Protein AF-A0A5K0VQ83-F1 (afdb_monomer)

Secondary structure (DSSP, 8-state):
--SS-HHHHHHH-HHHHHHHHHHHHHHHHT--SS----TT-TTPPTT-

Nearest PDB structures (foldseek):
  3w5f-assembly2_B  TM=1.007E+00  e=4.538E-05  Solanum lycopersicum
  3w5g-assembly2_B  TM=1.010E+00  e=6.475E-05  Solanum lycopersicum
  6ik8-assembly1_B  TM=1.004E+00  e=1.881E-04  Solanum lycopersicum

pLDDT: mean 97.73, std 1.85, range [87.19, 98.69]

InterPro domains:
  IPR001944 Glycoside hydrolase, family 35 [PTHR23421] (1-47)
  IPR017853 Glycoside hydrolase superfamily [SSF51445] (1-46)

Structure (mmCIF, N/CA/C/O backbone):
data_AF-A0A5K0VQ83-F1
#
_entry.id   AF-A0A5K0VQ83-F1
#
loop_
_atom_site.group_PDB
_atom_site.id
_atom_site.type_symbol
_atom_site.label_atom_id
_atom_site.label_alt_id
_atom_site.label_comp_id
_atom_site.label_asym_id
_atom_site.label_entity_id
_atom_site.label_seq_id
_atom_site.pdbx_PDB_ins_code
_atom_site.Cartn_x
_atom_site.Cartn_y
_atom_site.Cartn_z
_atom_site.occupancy
_atom_site.B_iso_or_equiv
_atom_site.auth_seq_id
_atom_site.auth_comp_id
_atom_site.auth_asym_id
_atom_site.auth_atom_id
_atom_site.pdbx_PDB_model_num
ATOM 1 N N . ILE A 1 1 ? -2.778 6.866 4.319 1.00 96.12 1 ILE A N 1
ATOM 2 C CA . ILE A 1 1 ? -1.378 7.326 4.372 1.00 96.12 1 ILE A CA 1
ATOM 3 C C . ILE A 1 1 ? -0.866 7.436 2.942 1.00 96.12 1 ILE A C 1
ATOM 5 O O . ILE A 1 1 ? -1.476 6.818 2.082 1.00 96.12 1 ILE A O 1
ATOM 9 N N . GLU A 1 2 ? 0.178 8.229 2.686 1.00 97.75 2 GLU A N 1
ATOM 10 C CA . GLU A 1 2 ? 0.600 8.603 1.324 1.00 97.75 2 GLU A CA 1
ATOM 11 C C . GLU A 1 2 ? -0.497 9.286 0.489 1.00 97.75 2 GLU A C 1
ATOM 13 O O . GLU A 1 2 ? -1.654 9.394 0.910 1.00 97.75 2 GLU A O 1
ATOM 18 N N . ASN A 1 3 ? -0.124 9.813 -0.676 1.00 98.38 3 ASN A N 1
ATOM 19 C CA . ASN A 1 3 ? -1.075 10.404 -1.610 1.00 98.38 3 ASN A CA 1
ATOM 20 C C . ASN A 1 3 ? -0.702 10.078 -3.055 1.00 98.38 3 ASN A C 1
ATOM 22 O O . ASN A 1 3 ? 0.248 10.644 -3.583 1.00 98.38 3 ASN A O 1
ATOM 26 N N . GLU A 1 4 ? -1.521 9.243 -3.693 1.00 98.25 4 GLU A N 1
ATOM 27 C CA . GLU A 1 4 ? -1.403 8.883 -5.105 1.00 98.25 4 GLU A CA 1
ATOM 28 C C . GLU A 1 4 ? -0.050 8.285 -5.502 1.00 98.25 4 GLU A C 1
ATOM 30 O O . GLU A 1 4 ? 0.386 8.525 -6.611 1.00 98.25 4 GLU A O 1
ATOM 35 N N . TYR A 1 5 ? 0.594 7.504 -4.628 1.00 98.50 5 TYR A N 1
ATOM 36 C CA . TYR A 1 5 ? 1.954 6.997 -4.858 1.00 98.50 5 TYR A CA 1
ATOM 37 C C . TYR A 1 5 ? 2.044 5.795 -5.821 1.00 98.50 5 TYR A C 1
ATOM 39 O O . TYR A 1 5 ? 3.137 5.424 -6.239 1.00 98.50 5 TYR A O 1
ATOM 47 N N . GLY A 1 6 ? 0.925 5.170 -6.204 1.00 98.56 6 GLY A N 1
ATOM 48 C CA . GLY A 1 6 ? 0.938 3.990 -7.079 1.00 98.56 6 GLY A CA 1
ATOM 49 C C . GLY A 1 6 ? 1.644 4.189 -8.435 1.00 98.56 6 GLY A C 1
ATOM 50 O O . GLY A 1 6 ? 2.412 3.311 -8.837 1.00 98.56 6 GLY A O 1
ATOM 51 N N . PRO A 1 7 ? 1.450 5.313 -9.156 1.00 98.56 7 PRO A N 1
ATOM 52 C CA . PRO A 1 7 ? 2.209 5.619 -10.369 1.00 98.56 7 PRO A CA 1
ATOM 53 C C . PRO A 1 7 ? 3.718 5.750 -10.119 1.00 98.56 7 PRO A C 1
ATOM 55 O O . PRO A 1 7 ? 4.513 5.199 -10.879 1.00 98.56 7 PRO A O 1
ATOM 58 N N . GLU A 1 8 ? 4.127 6.419 -9.043 1.00 98.62 8 GLU A N 1
ATOM 59 C CA . GLU A 1 8 ? 5.534 6.576 -8.665 1.00 98.62 8 GLU A CA 1
ATOM 60 C C . GLU A 1 8 ? 6.154 5.234 -8.273 1.00 98.62 8 GLU A C 1
ATOM 62 O O . GLU A 1 8 ? 7.267 4.918 -8.692 1.00 98.62 8 GLU A O 1
ATOM 67 N N . GLU A 1 9 ? 5.435 4.405 -7.518 1.00 98.62 9 GLU A N 1
ATOM 68 C CA . GLU A 1 9 ? 5.852 3.042 -7.202 1.00 98.62 9 GLU A CA 1
ATOM 69 C C . GLU A 1 9 ? 6.087 2.216 -8.466 1.00 98.62 9 GLU A C 1
ATOM 71 O O . GLU A 1 9 ? 7.084 1.492 -8.552 1.00 98.62 9 GLU A O 1
ATOM 76 N N .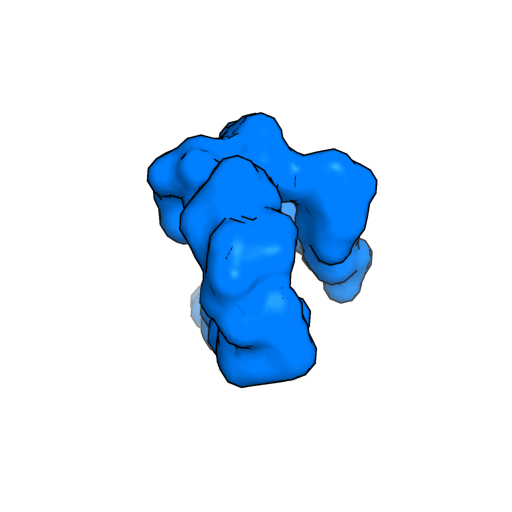 TRP A 1 10 ? 5.203 2.339 -9.458 1.00 98.19 10 TRP A N 1
ATOM 77 C CA . TRP A 1 10 ? 5.354 1.661 -10.739 1.00 98.19 10 TRP A CA 1
ATOM 78 C C . TRP A 1 10 ? 6.615 2.111 -11.486 1.00 98.19 10 TRP A C 1
ATOM 80 O O . TRP A 1 10 ? 7.363 1.266 -11.985 1.00 98.19 10 TRP A O 1
ATOM 90 N N . GLU A 1 11 ? 6.881 3.419 -11.540 1.00 98.56 11 GLU A N 1
ATOM 91 C CA . GLU A 1 11 ? 8.074 3.974 -12.192 1.00 98.56 11 GLU A CA 1
ATOM 92 C C . GLU A 1 11 ? 9.376 3.606 -11.463 1.00 98.56 11 GLU A C 1
ATOM 94 O O . GLU A 1 11 ? 10.385 3.300 -12.103 1.00 98.56 11 GLU A O 1
ATOM 99 N N . ILE A 1 12 ? 9.362 3.602 -10.128 1.00 98.44 12 ILE A N 1
ATOM 100 C CA . ILE A 1 12 ? 10.530 3.287 -9.292 1.00 98.44 12 ILE A CA 1
ATOM 10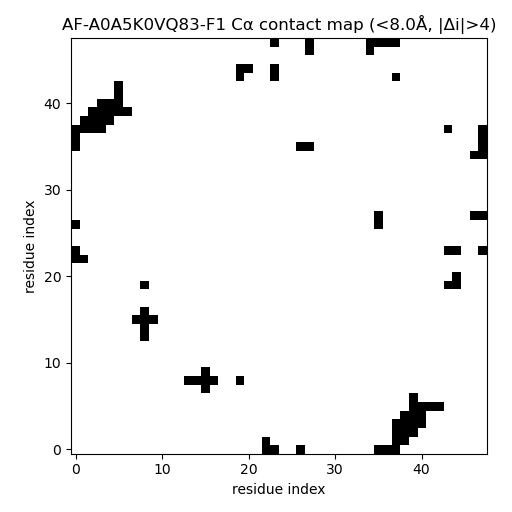1 C C . ILE A 1 12 ? 10.792 1.772 -9.253 1.00 98.44 12 ILE A C 1
ATOM 103 O O . ILE A 1 12 ? 11.944 1.332 -9.176 1.00 98.44 12 ILE A O 1
ATOM 107 N N . GLY A 1 13 ? 9.743 0.953 -9.300 1.00 98.38 13 GLY A N 1
ATOM 108 C CA . GLY A 1 13 ? 9.819 -0.503 -9.258 1.00 98.38 13 GLY A CA 1
ATOM 109 C C . GLY A 1 13 ? 10.080 -1.053 -7.852 1.00 98.38 13 GLY A C 1
ATOM 110 O O . GLY A 1 13 ? 9.417 -0.694 -6.882 1.00 98.38 13 GLY A O 1
ATOM 111 N N . ALA A 1 14 ? 11.037 -1.978 -7.722 1.00 98.50 14 ALA A N 1
ATOM 112 C CA . ALA A 1 14 ? 11.259 -2.728 -6.478 1.00 98.50 14 ALA A CA 1
ATOM 113 C C . ALA A 1 14 ? 11.492 -1.859 -5.217 1.00 98.50 14 ALA A C 1
ATOM 115 O O . ALA A 1 14 ? 10.960 -2.212 -4.163 1.00 98.50 14 ALA A O 1
ATOM 116 N N . PRO A 1 15 ? 12.227 -0.730 -5.276 1.00 98.62 15 PRO A N 1
ATOM 117 C CA . PRO A 1 15 ? 12.349 0.166 -4.127 1.00 98.62 15 PRO A CA 1
ATOM 118 C C . PRO A 1 15 ? 11.026 0.841 -3.738 1.00 98.62 15 PRO A 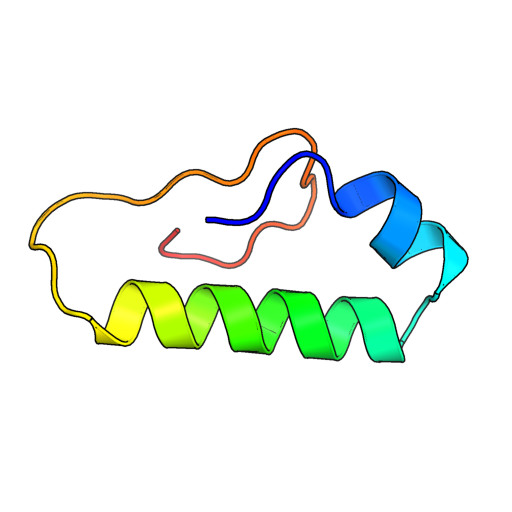C 1
ATOM 120 O O . PRO A 1 15 ? 10.773 1.002 -2.548 1.00 98.62 15 PRO A O 1
ATOM 123 N N . GLY A 1 16 ? 10.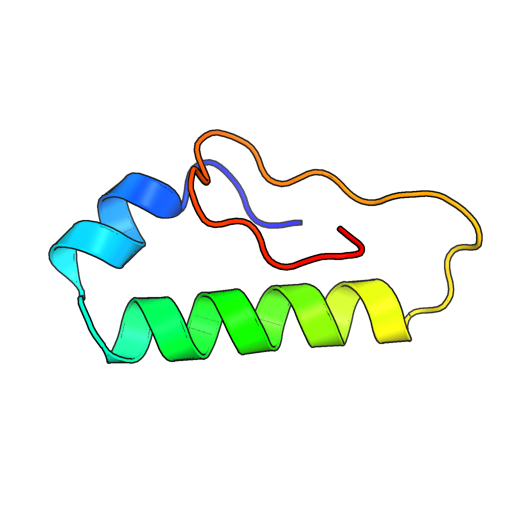175 1.179 -4.715 1.00 98.50 16 GLY A N 1
ATOM 124 C CA . GLY A 1 16 ? 8.839 1.737 -4.484 1.00 98.50 16 GLY A CA 1
ATOM 125 C C . GLY A 1 16 ? 7.957 0.743 -3.735 1.00 98.50 16 GLY A C 1
ATOM 126 O O . GLY A 1 16 ? 7.431 1.068 -2.680 1.00 98.50 16 GLY A O 1
ATOM 127 N N . LYS A 1 17 ? 7.950 -0.519 -4.179 1.00 98.56 17 LYS A N 1
ATOM 128 C CA . LYS A 1 17 ? 7.267 -1.630 -3.487 1.00 98.56 17 LYS A CA 1
ATOM 129 C C . LYS A 1 17 ? 7.710 -1.802 -2.041 1.00 98.56 17 LYS A C 1
ATOM 131 O O . LYS A 1 17 ? 6.891 -1.958 -1.136 1.00 98.56 17 LYS A O 1
ATOM 136 N N . ALA A 1 18 ? 9.022 -1.775 -1.809 1.00 98.56 18 ALA A N 1
ATOM 137 C CA . ALA A 1 18 ? 9.570 -1.881 -0.461 1.00 98.56 18 ALA A CA 1
ATOM 138 C C . ALA A 1 18 ? 9.152 -0.691 0.418 1.00 98.56 18 ALA A C 1
ATOM 140 O O . ALA A 1 18 ? 8.837 -0.873 1.596 1.00 98.56 18 ALA A O 1
ATOM 141 N N . TYR A 1 19 ? 9.120 0.512 -0.157 1.00 98.56 19 TYR A N 1
ATOM 142 C CA . TYR A 1 19 ? 8.667 1.717 0.524 1.00 98.56 19 TYR A CA 1
ATOM 143 C C . TYR A 1 19 ? 7.173 1.669 0.863 1.00 98.56 19 TYR A C 1
ATOM 145 O O . TYR A 1 19 ? 6.823 1.884 2.022 1.00 98.56 19 TYR A O 1
ATOM 153 N N . THR A 1 20 ? 6.306 1.313 -0.087 1.00 98.69 20 THR A N 1
ATOM 154 C CA . THR A 1 20 ? 4.853 1.185 0.116 1.00 98.69 20 THR A CA 1
ATOM 155 C C . THR A 1 20 ? 4.539 0.203 1.241 1.00 98.69 20 THR A C 1
ATOM 157 O O . THR A 1 20 ? 3.782 0.523 2.161 1.00 98.69 20 THR A O 1
ATOM 160 N N . ALA A 1 21 ? 5.205 -0.957 1.250 1.00 98.38 21 ALA A N 1
ATOM 161 C CA . ALA A 1 21 ? 5.078 -1.931 2.330 1.00 98.38 21 ALA A CA 1
ATOM 162 C C . ALA A 1 21 ? 5.535 -1.370 3.688 1.00 98.38 21 ALA A C 1
ATOM 164 O O . ALA A 1 21 ? 4.886 -1.604 4.711 1.00 98.38 21 ALA A O 1
ATOM 165 N N . TRP A 1 22 ? 6.641 -0.625 3.727 1.00 98.44 22 TRP A N 1
ATOM 166 C CA . TRP A 1 22 ? 7.117 0.010 4.956 1.00 98.44 22 TRP A CA 1
ATOM 167 C C . TRP A 1 22 ? 6.145 1.085 5.463 1.00 98.44 22 TRP A C 1
ATOM 169 O O . TRP A 1 22 ? 5.799 1.081 6.646 1.00 98.44 22 TRP A O 1
ATOM 179 N N . ALA A 1 23 ? 5.671 1.969 4.584 1.00 98.56 23 ALA A N 1
ATOM 180 C CA . ALA A 1 23 ? 4.780 3.073 4.929 1.00 98.56 23 ALA A CA 1
ATOM 181 C C . ALA A 1 23 ? 3.437 2.566 5.473 1.00 98.56 23 ALA A C 1
ATOM 183 O O . ALA A 1 23 ? 2.9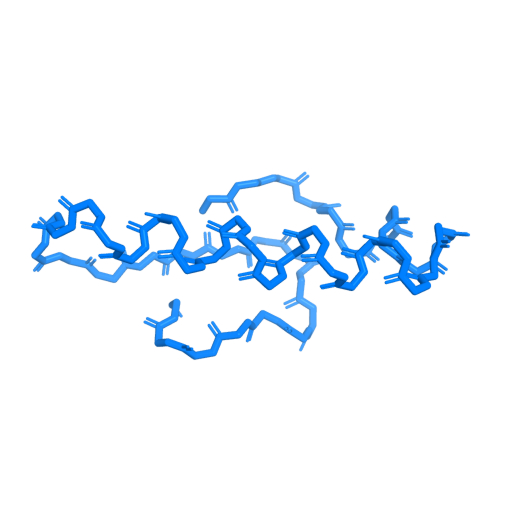63 3.064 6.499 1.00 98.56 23 ALA A O 1
ATOM 184 N N . ALA A 1 24 ? 2.866 1.534 4.844 1.00 98.50 24 ALA A N 1
ATOM 185 C CA . ALA A 1 24 ? 1.657 0.869 5.320 1.00 98.50 24 ALA A CA 1
ATOM 186 C C . ALA A 1 24 ? 1.849 0.268 6.726 1.00 98.50 24 ALA A C 1
ATOM 188 O O . ALA A 1 24 ? 1.097 0.579 7.652 1.00 98.50 24 ALA A O 1
ATOM 189 N N . ASN A 1 25 ? 2.911 -0.521 6.930 1.00 98.31 25 ASN A N 1
ATOM 190 C CA . ASN A 1 25 ? 3.196 -1.140 8.230 1.00 98.31 25 ASN A CA 1
ATOM 191 C C . ASN A 1 25 ? 3.454 -0.107 9.335 1.00 98.31 25 ASN A C 1
ATOM 193 O O . ASN A 1 25 ? 3.002 -0.277 10.471 1.00 98.31 25 ASN A O 1
ATOM 197 N N . MET A 1 26 ? 4.160 0.976 9.008 1.00 98.44 26 MET A N 1
ATOM 198 C CA . MET A 1 26 ? 4.386 2.090 9.924 1.00 98.44 26 MET A CA 1
ATOM 199 C C . MET A 1 26 ? 3.054 2.723 10.343 1.00 98.44 26 MET A C 1
ATOM 201 O O . MET A 1 26 ? 2.810 2.856 11.541 1.00 98.44 26 MET A O 1
ATOM 205 N N . ALA A 1 27 ? 2.167 3.031 9.390 1.00 98.44 27 ALA A N 1
ATOM 206 C CA . ALA A 1 27 ? 0.876 3.659 9.670 1.00 98.44 27 ALA A CA 1
ATOM 207 C C . ALA A 1 27 ? -0.025 2.790 10.564 1.00 98.44 27 ALA A C 1
ATOM 209 O O . ALA A 1 27 ? -0.589 3.285 11.543 1.00 98.44 27 ALA A O 1
ATOM 210 N N . VAL A 1 28 ? -0.121 1.488 10.278 1.00 98.12 28 VAL A N 1
ATOM 211 C CA . VAL A 1 28 ? -0.889 0.530 11.096 1.00 98.12 28 VAL A CA 1
ATOM 212 C C . VAL A 1 28 ? -0.332 0.446 12.521 1.00 98.12 28 VAL A C 1
ATOM 214 O O . VAL A 1 28 ? -1.094 0.438 13.489 1.00 98.12 28 VAL A O 1
ATOM 217 N N . SER A 1 29 ? 0.995 0.464 12.671 1.00 98.12 29 SER A N 1
ATOM 218 C CA . SER A 1 29 ? 1.669 0.360 13.975 1.00 98.12 29 SER A CA 1
ATOM 219 C C . SER A 1 29 ? 1.422 1.554 14.902 1.00 98.12 29 SER A C 1
ATOM 221 O O . SER A 1 29 ? 1.656 1.448 16.105 1.00 98.12 29 SER A O 1
ATOM 223 N N . LEU A 1 30 ? 0.918 2.679 14.384 1.00 98.25 30 LEU A N 1
ATOM 224 C CA . LEU A 1 30 ? 0.537 3.834 15.203 1.00 98.25 30 LEU A CA 1
ATOM 225 C C . LEU A 1 30 ? -0.723 3.587 16.048 1.00 98.25 30 LEU A C 1
ATOM 227 O O . LEU A 1 30 ? -0.997 4.370 16.954 1.00 98.25 30 LEU A O 1
ATOM 231 N N . GLY A 1 31 ? -1.483 2.515 15.786 1.00 97.31 31 GLY A N 1
ATOM 232 C CA . GLY A 1 31 ? -2.569 2.076 16.667 1.00 97.31 31 GLY A CA 1
ATOM 233 C C . GLY A 1 31 ? -3.708 3.090 16.810 1.00 97.31 31 GLY A C 1
ATOM 234 O O . GLY A 1 31 ? -4.265 3.240 17.894 1.00 97.31 31 GLY A O 1
ATOM 235 N N . THR A 1 32 ? -4.064 3.786 15.728 1.00 97.56 32 THR A N 1
ATOM 236 C CA . THR A 1 32 ? -5.091 4.848 15.718 1.00 97.56 32 THR A CA 1
ATOM 237 C C . THR A 1 32 ? -6.498 4.360 16.084 1.00 97.56 32 THR A C 1
ATOM 239 O O . THR A 1 32 ? -7.359 5.172 16.414 1.00 97.56 32 THR A O 1
ATOM 242 N N . GLY A 1 33 ? -6.745 3.046 16.029 1.00 97.19 33 GLY A N 1
ATOM 243 C CA . GLY A 1 33 ? -8.033 2.427 16.356 1.00 97.19 33 GLY A CA 1
ATOM 244 C C . GLY A 1 33 ? -9.090 2.531 15.251 1.00 97.19 33 GLY A C 1
ATOM 245 O O . GLY A 1 33 ? -10.218 2.087 15.454 1.00 97.19 33 GLY A O 1
ATOM 246 N N . VAL A 1 34 ? -8.736 3.088 14.088 1.00 97.56 34 VAL A N 1
ATOM 24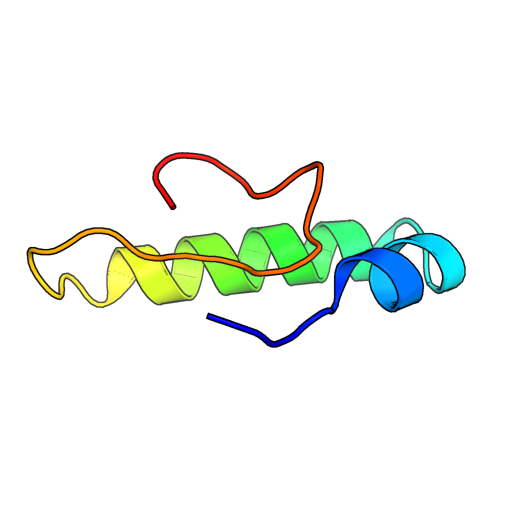7 C CA . VAL A 1 34 ? -9.589 3.199 12.894 1.00 97.56 34 VAL A CA 1
ATOM 248 C C . VAL A 1 34 ? -8.801 2.807 11.633 1.00 97.56 34 VAL A C 1
ATOM 250 O O . VAL A 1 34 ? -7.570 2.879 11.668 1.00 97.56 34 VAL A O 1
ATOM 253 N N . PRO A 1 35 ? -9.471 2.402 10.535 1.00 97.88 35 PRO A N 1
ATOM 254 C CA . PRO A 1 35 ? -8.802 2.016 9.289 1.00 97.88 35 PRO A CA 1
ATOM 255 C C . PRO A 1 35 ? -7.990 3.145 8.649 1.00 97.88 35 PRO A C 1
ATOM 257 O O . PRO A 1 35 ? -8.259 4.331 8.875 1.00 97.88 35 PRO A O 1
ATOM 260 N N . TRP A 1 36 ? -7.033 2.765 7.807 1.00 98.31 36 TRP A N 1
ATOM 261 C CA . TRP A 1 36 ? -6.293 3.684 6.955 1.00 98.31 36 TRP A CA 1
ATOM 262 C C . TRP A 1 36 ? -6.860 3.637 5.527 1.00 98.31 36 TRP A C 1
ATOM 264 O O . TRP A 1 36 ? -7.793 2.916 5.212 1.00 98.31 36 TRP A O 1
ATOM 274 N N . VAL A 1 37 ? -6.381 4.523 4.657 1.00 98.19 37 VAL A N 1
ATOM 275 C CA . VAL A 1 37 ? -6.709 4.507 3.223 1.00 98.19 37 VAL A CA 1
ATOM 276 C C . VAL A 1 37 ? -5.482 4.989 2.466 1.00 98.19 37 VAL A C 1
ATOM 278 O O . VAL A 1 37 ? -4.839 5.949 2.903 1.00 98.19 37 VAL A O 1
ATOM 281 N N . MET A 1 38 ? -5.170 4.359 1.336 1.00 98.62 38 MET A N 1
ATOM 282 C CA . MET A 1 38 ? -4.183 4.824 0.355 1.00 98.62 38 MET A CA 1
ATOM 283 C C . MET A 1 38 ? -4.908 5.065 -0.973 1.00 98.62 38 MET A C 1
ATOM 285 O O . MET A 1 38 ? -5.593 4.179 -1.477 1.00 98.62 38 MET A O 1
ATOM 289 N N . CYS A 1 39 ? -4.832 6.279 -1.519 1.00 98.38 39 CYS A N 1
ATOM 290 C CA . CYS A 1 39 ? -5.489 6.618 -2.785 1.00 98.38 39 CYS A CA 1
ATOM 291 C C . CYS A 1 39 ? -4.578 6.315 -3.983 1.00 98.38 39 CYS A C 1
ATOM 293 O O . CYS A 1 39 ? -3.371 6.522 -3.905 1.00 98.38 39 CYS A O 1
ATOM 295 N N . LYS A 1 40 ? -5.176 5.841 -5.090 1.00 98.06 40 LYS A N 1
ATOM 296 C CA . LYS A 1 40 ? -4.478 5.363 -6.304 1.00 98.06 40 LYS A CA 1
ATOM 297 C C . LYS A 1 40 ? -3.319 4.404 -6.000 1.00 98.06 40 LYS A C 1
ATOM 299 O O . LYS A 1 40 ? -2.248 4.515 -6.585 1.00 98.06 40 LY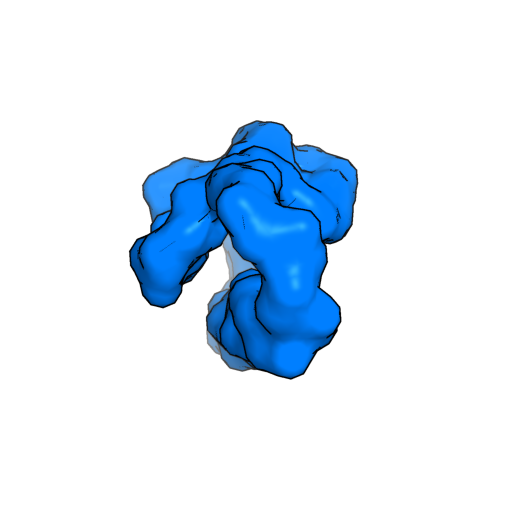S A O 1
ATOM 304 N N . GLN A 1 41 ? -3.553 3.484 -5.072 1.00 98.50 41 GLN A N 1
ATOM 305 C CA . GLN A 1 41 ? -2.606 2.446 -4.701 1.00 98.50 41 GLN A CA 1
ATOM 306 C C . GLN A 1 41 ? -3.283 1.089 -4.902 1.00 98.50 41 GLN A C 1
ATOM 308 O O . GLN A 1 41 ? -3.977 0.603 -4.013 1.00 98.50 41 GLN A O 1
ATOM 313 N N . ASP A 1 42 ? -3.137 0.517 -6.097 1.00 97.31 42 ASP A N 1
ATOM 314 C CA . ASP A 1 42 ? -3.852 -0.709 -6.487 1.00 97.31 42 ASP A CA 1
ATOM 315 C C . ASP A 1 42 ? -3.397 -1.943 -5.689 1.00 97.31 42 ASP A C 1
ATOM 317 O O . ASP A 1 42 ? -4.156 -2.898 -5.531 1.00 97.31 42 ASP A O 1
ATOM 321 N N . ASP A 1 43 ? -2.172 -1.917 -5.166 1.00 96.81 43 ASP A N 1
ATOM 322 C CA . ASP A 1 43 ? -1.561 -2.953 -4.332 1.00 96.81 43 ASP A CA 1
ATOM 323 C C . ASP A 1 43 ? -1.325 -2.493 -2.883 1.00 96.81 43 ASP A C 1
ATOM 325 O O . ASP A 1 43 ? -0.376 -2.930 -2.227 1.00 96.81 43 ASP A O 1
ATOM 329 N N . ALA A 1 44 ? -2.209 -1.631 -2.362 1.00 97.62 44 ALA A N 1
ATOM 330 C CA . ALA A 1 44 ? -2.203 -1.234 -0.956 1.00 97.62 44 ALA A CA 1
ATOM 331 C C . ALA A 1 44 ? -2.184 -2.477 -0.032 1.00 97.62 44 ALA A C 1
ATOM 333 O O . ALA A 1 44 ? -3.068 -3.330 -0.144 1.00 97.62 44 ALA A O 1
ATOM 334 N N . PRO A 1 45 ? -1.201 -2.611 0.880 1.00 95.69 45 PRO A N 1
ATOM 335 C CA . P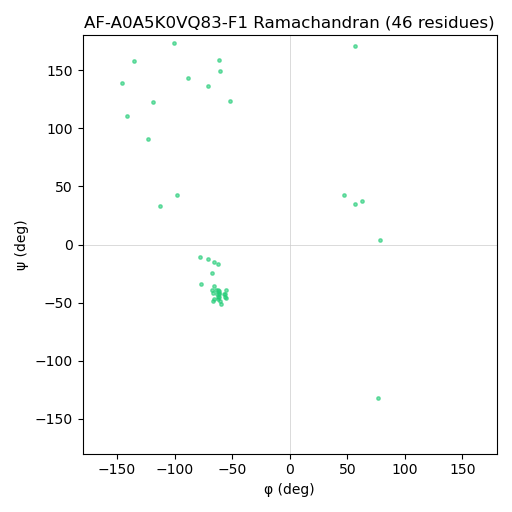RO A 1 45 ? -1.111 -3.781 1.751 1.00 95.69 45 PRO A CA 1
ATOM 336 C C . PRO A 1 45 ? -2.211 -3.805 2.819 1.00 95.69 45 PRO A C 1
ATOM 338 O O . PRO A 1 45 ? -2.417 -2.812 3.511 1.00 95.69 45 PRO A O 1
ATOM 341 N N . ASP A 1 46 ? -2.836 -4.961 3.047 1.00 94.62 46 ASP A N 1
ATOM 342 C CA . ASP A 1 46 ? -3.694 -5.172 4.220 1.00 94.62 46 ASP A CA 1
ATOM 343 C C . ASP A 1 46 ? -2.891 -4.991 5.532 1.00 94.62 46 ASP A C 1
ATOM 345 O O . ASP A 1 46 ? -1.705 -5.339 5.582 1.00 94.62 46 ASP A O 1
ATOM 349 N N . PRO A 1 47 ? -3.503 -4.525 6.639 1.00 93.62 47 PRO A N 1
ATOM 350 C CA . PRO A 1 47 ? -4.919 -4.200 6.827 1.00 93.62 47 PRO A CA 1
ATOM 351 C C . PRO A 1 47 ? -5.206 -2.694 6.672 1.00 93.62 47 PRO A C 1
ATOM 353 O O . PRO A 1 47 ? -5.894 -2.126 7.523 1.00 93.62 47 PRO A O 1
ATOM 356 N N . ILE A 1 48 ? -4.604 -2.034 5.675 1.00 87.19 48 ILE A N 1
ATOM 357 C CA . ILE A 1 48 ? -4.801 -0.596 5.445 1.00 87.19 48 ILE A CA 1
ATOM 358 C C . ILE A 1 48 ? -6.264 -0.286 5.161 1.00 87.19 48 ILE A C 1
ATOM 360 O O . ILE A 1 48 ? -6.834 -0.836 4.195 1.00 87.19 48 ILE A O 1
#

Foldseek 3Di:
DDEQCQVVCVVVDPVSVVVLVVVLVVVVVVPPVDADDYPNRPCRDPPD

Radius of gyration: 10.41 Å; Cα contacts (8 Å, |Δi|>4): 47; chains: 1; bounding box: 22×16×29 Å

Sequence (48 aa):
IENEYGPEEWEIGAPGKAYTAWAANMAVSLGTGVPWVMCKQDDAPDPI

Solvent-accessible surface area (backbone atoms onl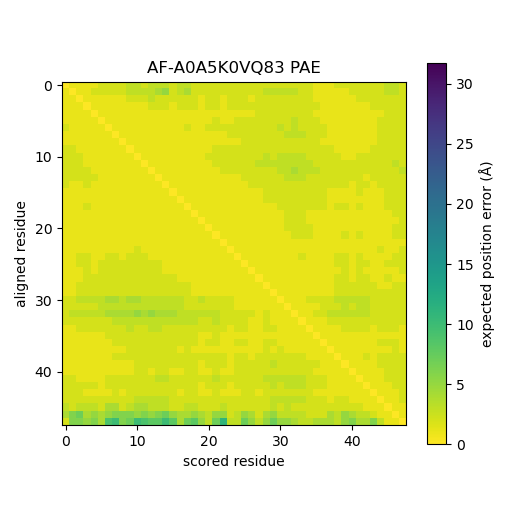y — not comparable to full-atom values): 2943 Å² total; per-residue (Å²): 84,83,75,54,49,35,66,56,24,61,76,61,34,71,66,29,53,55,45,53,54,48,54,49,53,54,58,61,70,66,63,81,85,65,83,55,55,57,49,66,34,94,80,66,59,84,90,77

Mean predicted aligned error: 1.67 Å

Organism: NCBI:txid210225